Protein AF-A0A349LN01-F1 (afdb_monomer_lite)

Sequence (135 aa):
MQFASKLFSAVLMTQSALVFAKGNTDTIFYGGPVVTVNAKNEEAQALAVQNGKIVAVGTKEVVTKDWQASTAKKVVDLQGQTLMSGFVEPHVHIIITSVSEGLGLKFRNFTLPYDTKETWIQKMKAALKNIPAGG

Foldseek 3Di:
DVVVVVVVVVVVVVPPPPPVQPDAFAEKEFAAWEQDPPPVRDIFGMWTHDPNDTPDTHYPVCCCVSNVVVRHNYYDHCNHDYHYDDDDDPDDPVVVCCCCVVVNQPQDDPDPPHDDPVNVVVSVVVCVVVDDPPD

Radius of gyration: 30.22 Å; chains: 1; bounding box: 64×42×92 Å

pLDDT: mean 82.2, std 15.41, range [48.72, 98.0]

Structure (mmCIF, N/CA/C/O backbone):
data_AF-A0A349LN01-F1
#
_entry.id   AF-A0A349LN01-F1
#
loop_
_atom_site.group_PDB
_atom_site.id
_atom_site.type_symbol
_atom_site.label_atom_id
_atom_site.label_alt_id
_atom_site.label_comp_id
_atom_site.label_asym_id
_atom_site.label_entity_id
_atom_site.label_seq_id
_atom_site.pdbx_PDB_ins_code
_atom_site.Cartn_x
_atom_site.Cartn_y
_atom_site.Cartn_z
_atom_site.occupancy
_atom_site.B_iso_or_equiv
_atom_site.auth_seq_id
_atom_site.auth_comp_id
_atom_site.auth_asym_id
_atom_site.auth_atom_id
_atom_site.pdbx_PDB_model_num
ATOM 1 N N . MET A 1 1 ? -27.510 -24.545 55.988 1.00 53.22 1 MET A N 1
ATOM 2 C CA . MET A 1 1 ? -26.833 -24.793 54.688 1.00 53.22 1 MET A CA 1
ATOM 3 C C . MET A 1 1 ? -27.351 -23.955 53.506 1.00 53.22 1 MET A C 1
ATOM 5 O O . MET A 1 1 ? -26.697 -23.953 52.476 1.00 53.22 1 MET A O 1
ATOM 9 N N . GLN A 1 2 ? -28.44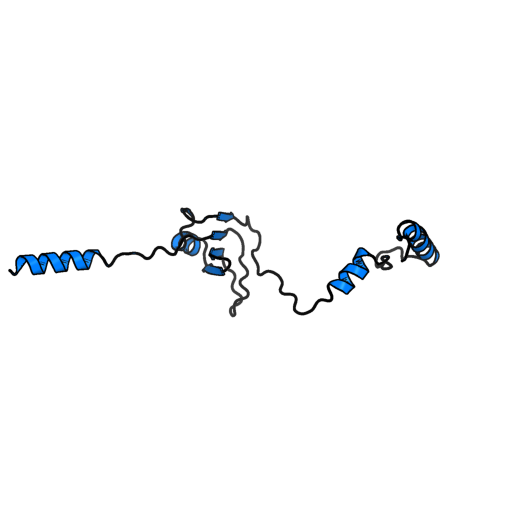9 -23.188 53.616 1.00 52.91 2 GLN A N 1
ATOM 10 C CA . GLN A 1 2 ? -28.976 -22.395 52.483 1.00 52.91 2 GLN A CA 1
ATOM 11 C C . GLN A 1 2 ? -28.274 -21.040 52.243 1.00 52.91 2 GLN A C 1
ATOM 13 O O . GLN A 1 2 ? -28.400 -20.472 51.164 1.00 52.91 2 GLN A O 1
ATOM 18 N N . PHE A 1 3 ? -27.508 -20.530 53.216 1.00 52.81 3 PHE A N 1
ATOM 19 C CA . PHE A 1 3 ? -26.764 -19.268 53.077 1.00 52.81 3 PHE A CA 1
ATOM 20 C C . PHE A 1 3 ? -25.511 -19.401 52.199 1.00 52.81 3 PHE A C 1
ATOM 22 O O . PHE A 1 3 ? -25.237 -18.519 51.391 1.00 52.81 3 PHE A O 1
ATOM 29 N N . ALA A 1 4 ? -24.806 -20.534 52.279 1.00 55.31 4 ALA A N 1
ATOM 30 C CA . ALA A 1 4 ? -23.624 -20.797 51.455 1.00 55.31 4 ALA A CA 1
ATOM 31 C C . ALA A 1 4 ? -23.975 -20.929 49.960 1.00 55.31 4 ALA A C 1
ATOM 33 O O . ALA A 1 4 ? -23.238 -20.449 49.106 1.00 55.31 4 ALA A O 1
ATOM 34 N N . SER A 1 5 ? -25.147 -21.495 49.644 1.00 50.41 5 SER A N 1
ATOM 35 C CA . SER A 1 5 ? -25.611 -21.653 48.260 1.00 50.41 5 SER A CA 1
ATOM 36 C C . SER A 1 5 ? -26.011 -20.326 47.605 1.00 50.41 5 SER A C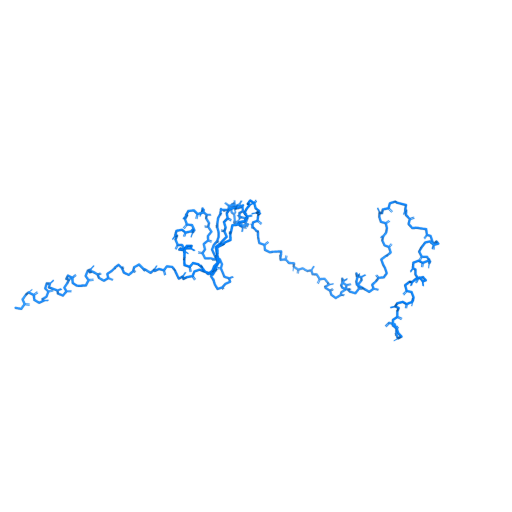 1
ATOM 38 O O . SER A 1 5 ? -25.821 -20.170 46.404 1.00 50.41 5 SER A O 1
ATOM 40 N N . LYS A 1 6 ? -26.534 -19.358 48.374 1.00 50.78 6 LYS A N 1
ATOM 41 C CA . LYS A 1 6 ? -26.912 -18.031 47.850 1.00 50.78 6 LYS A CA 1
ATOM 42 C C . LYS A 1 6 ? -25.701 -17.117 47.638 1.00 50.78 6 LYS A C 1
ATOM 44 O O . LYS A 1 6 ? -25.701 -16.323 46.703 1.00 50.78 6 LYS A O 1
ATOM 49 N N . LEU A 1 7 ? -24.654 -17.270 48.455 1.00 54.41 7 LEU A N 1
ATOM 50 C CA . LEU A 1 7 ? -23.397 -16.534 48.291 1.00 54.41 7 LEU A CA 1
ATOM 51 C C . LEU A 1 7 ? -22.608 -17.020 47.060 1.00 54.41 7 LEU A C 1
ATOM 53 O O . LEU A 1 7 ? -22.006 -16.216 46.356 1.00 54.41 7 LEU A O 1
ATOM 57 N N . PHE A 1 8 ? -22.683 -18.318 46.749 1.00 54.03 8 PHE A N 1
ATOM 58 C CA . PHE A 1 8 ? -22.027 -18.903 45.575 1.00 54.03 8 PHE A CA 1
ATOM 59 C C . PHE A 1 8 ? -22.667 -18.450 44.249 1.00 54.03 8 PHE A C 1
ATOM 61 O O . PHE A 1 8 ? -21.961 -18.167 43.284 1.00 54.03 8 PHE A O 1
ATOM 68 N N . SER A 1 9 ? -23.996 -18.294 44.205 1.00 55.22 9 SER A N 1
ATOM 69 C CA . SER A 1 9 ? -24.699 -17.781 43.018 1.00 55.22 9 SER A CA 1
ATOM 70 C C . SER A 1 9 ? -24.445 -16.290 42.756 1.00 55.22 9 SER A C 1
ATOM 72 O O . SER A 1 9 ? -24.399 -15.882 41.599 1.00 55.22 9 SER A O 1
ATOM 74 N N . ALA A 1 10 ? -24.228 -15.480 43.800 1.00 54.25 10 ALA A N 1
ATOM 75 C CA . ALA A 1 10 ? -23.918 -14.055 43.650 1.00 54.25 10 ALA A CA 1
ATOM 76 C C . ALA A 1 10 ? -22.492 -13.800 43.120 1.00 54.25 10 ALA A C 1
ATOM 78 O O . ALA A 1 10 ? -22.275 -12.841 42.385 1.00 54.25 10 ALA A O 1
ATOM 79 N N . VAL A 1 11 ? -21.533 -14.680 43.438 1.00 56.06 11 VAL A N 1
ATOM 80 C CA . VAL A 1 11 ? -20.150 -14.609 42.922 1.00 56.06 11 VAL A CA 1
ATOM 81 C C . VAL A 1 11 ? -20.050 -15.101 41.470 1.00 56.06 11 VAL A C 1
ATOM 83 O O . VAL A 1 11 ? -19.192 -14.642 40.721 1.00 56.06 11 VAL A O 1
ATOM 86 N N . LEU A 1 12 ? -20.952 -15.987 41.031 1.00 53.22 12 LEU A N 1
ATOM 87 C CA . LEU A 1 12 ? -20.986 -16.450 39.638 1.00 53.22 12 LEU A CA 1
ATOM 88 C C . LEU A 1 12 ? -21.566 -15.398 38.673 1.00 53.22 12 LEU A C 1
ATOM 90 O O . LEU A 1 12 ? -21.143 -15.331 37.523 1.00 53.22 12 LEU A O 1
ATOM 94 N N . MET A 1 13 ? -22.492 -14.548 39.137 1.00 55.41 13 MET A N 1
ATOM 95 C CA . MET A 1 13 ? -23.090 -13.479 38.318 1.00 55.41 13 MET A CA 1
ATOM 96 C C . MET A 1 13 ? -22.172 -12.261 38.121 1.00 55.41 13 MET A C 1
ATOM 98 O O . MET A 1 13 ? -22.374 -11.496 37.182 1.00 55.41 13 MET A O 1
ATOM 102 N N . THR A 1 14 ? -21.140 -12.082 38.950 1.00 51.19 14 THR A N 1
ATOM 103 C CA . THR A 1 14 ? -20.156 -10.993 38.798 1.00 51.19 14 THR A CA 1
ATOM 104 C C . THR A 1 14 ? -18.981 -11.337 37.878 1.00 51.19 14 THR A C 1
ATOM 106 O O . THR A 1 14 ? -18.226 -10.437 37.518 1.00 51.19 14 THR A O 1
ATOM 109 N N . GLN A 1 15 ? -18.834 -12.590 37.427 1.00 48.72 15 GLN A N 1
ATOM 110 C CA . GLN A 1 15 ? -17.754 -12.984 36.504 1.00 48.72 15 GLN A CA 1
ATOM 111 C C . GLN A 1 15 ? -18.114 -12.898 35.011 1.00 48.72 15 GLN A C 1
ATOM 113 O O . GLN A 1 15 ? -17.244 -13.060 34.159 1.00 48.72 15 GLN A O 1
ATOM 118 N N . SER A 1 16 ? -19.365 -12.601 34.654 1.00 48.97 16 SER A N 1
ATOM 119 C CA . SER A 1 16 ? -19.804 -12.597 33.247 1.00 48.97 16 SER A CA 1
ATOM 120 C C . SER A 1 16 ? -19.456 -11.324 32.463 1.00 48.97 16 SER A C 1
ATOM 122 O O . SER A 1 16 ? -19.828 -11.211 31.300 1.00 48.97 16 SER A O 1
ATOM 124 N N . ALA A 1 17 ? -18.724 -10.378 33.057 1.00 53.69 17 ALA A N 1
ATOM 125 C CA . ALA A 1 17 ? -18.251 -9.168 32.383 1.00 53.69 17 ALA A CA 1
ATOM 126 C C . ALA A 1 17 ? -16.727 -9.172 32.185 1.00 53.69 17 ALA A C 1
ATOM 128 O O . ALA A 1 17 ? -16.069 -8.143 32.322 1.00 53.69 17 ALA A O 1
ATOM 129 N N . LEU A 1 18 ? -16.144 -10.317 31.821 1.00 52.84 18 LEU A N 1
ATOM 130 C CA . LEU A 1 18 ? -14.893 -10.286 31.067 1.00 52.84 18 LEU A CA 1
ATOM 131 C C . LEU A 1 18 ? -15.236 -9.775 29.667 1.00 52.84 18 LEU A C 1
ATOM 133 O O . LEU A 1 18 ? -15.514 -10.543 28.748 1.00 52.84 18 LEU A O 1
ATOM 137 N N . VAL A 1 19 ? -15.265 -8.448 29.522 1.00 55.28 19 VAL A N 1
ATOM 138 C CA . VAL A 1 19 ? -15.147 -7.807 28.215 1.00 55.28 19 VAL A CA 1
ATOM 139 C C . VAL A 1 19 ? -13.854 -8.354 27.627 1.00 55.28 19 VAL A C 1
ATOM 141 O O . VAL A 1 19 ? -12.768 -8.011 28.092 1.00 55.28 19 VAL A O 1
ATOM 144 N N . PHE A 1 20 ? -13.961 -9.252 26.647 1.00 51.19 20 PHE A N 1
ATOM 145 C CA . PHE A 1 20 ? -12.823 -9.601 25.815 1.00 51.19 20 PHE A CA 1
ATOM 146 C C . PHE A 1 20 ? -12.393 -8.307 25.136 1.00 51.19 20 PHE A C 1
ATOM 148 O O . PHE A 1 20 ? -13.006 -7.864 24.164 1.00 51.19 20 PHE A O 1
ATOM 155 N N . ALA A 1 21 ? -11.372 -7.661 25.696 1.00 55.75 21 ALA A N 1
ATOM 156 C CA . ALA A 1 21 ? -10.684 -6.592 25.015 1.00 55.75 21 ALA A CA 1
ATOM 157 C C . ALA A 1 21 ? -10.255 -7.163 23.660 1.00 55.75 21 ALA A C 1
ATOM 159 O O . ALA A 1 21 ? -9.513 -8.146 23.604 1.00 55.75 21 ALA A O 1
ATOM 160 N N . LYS A 1 22 ? -10.772 -6.585 22.569 1.00 63.09 22 LYS A N 1
ATOM 161 C CA . LYS A 1 22 ? -10.192 -6.783 21.239 1.00 63.09 22 LYS A CA 1
ATOM 162 C C . LYS A 1 22 ? -8.687 -6.577 21.395 1.00 63.09 22 LYS A C 1
ATOM 164 O O . LYS A 1 22 ? -8.279 -5.550 21.932 1.00 63.09 22 LYS A O 1
ATOM 169 N N . GLY A 1 23 ? -7.899 -7.598 21.054 1.00 64.38 23 GLY A N 1
ATOM 170 C CA . GLY A 1 23 ? -6.464 -7.609 21.342 1.00 64.38 23 GLY A CA 1
ATOM 171 C C . GLY A 1 23 ? -5.752 -6.381 20.769 1.00 64.38 23 GLY A C 1
ATOM 172 O O . GLY A 1 23 ? -6.235 -5.792 19.803 1.00 64.38 23 GLY A O 1
ATOM 173 N N . ASN A 1 24 ? -4.598 -6.026 21.343 1.00 73.56 24 ASN A N 1
ATOM 174 C CA . ASN A 1 24 ? -3.828 -4.846 20.940 1.00 73.56 24 ASN A CA 1
ATOM 175 C C . ASN A 1 24 ? -3.591 -4.815 19.423 1.00 73.56 24 ASN A C 1
ATOM 177 O O . ASN A 1 24 ? -3.081 -5.771 18.833 1.00 73.56 24 ASN A O 1
ATOM 181 N N . THR A 1 25 ? -3.968 -3.710 18.798 1.00 82.19 25 THR A N 1
ATOM 182 C CA . THR A 1 25 ? -3.815 -3.446 17.365 1.00 82.19 25 THR A CA 1
ATOM 183 C C . THR A 1 25 ? -2.407 -2.966 17.043 1.00 82.19 25 THR A C 1
ATOM 185 O O . THR A 1 25 ? -1.808 -2.184 17.783 1.00 82.19 25 THR A O 1
ATOM 188 N N . ASP A 1 26 ? -1.875 -3.392 15.899 1.00 89.69 26 ASP A N 1
ATOM 189 C CA . ASP A 1 26 ? -0.539 -2.978 15.470 1.00 89.69 26 ASP A CA 1
ATOM 190 C C . ASP A 1 26 ? -0.558 -1.569 14.896 1.00 89.69 26 ASP A C 1
ATOM 192 O O . ASP A 1 26 ? 0.319 -0.751 15.174 1.00 89.69 26 ASP A O 1
ATOM 196 N N . THR A 1 27 ? -1.527 -1.278 14.030 1.00 95.38 27 THR A N 1
ATOM 197 C CA . THR A 1 27 ? -1.615 0.027 13.378 1.00 95.38 27 THR A CA 1
ATOM 198 C C . THR A 1 27 ? -3.057 0.410 13.109 1.00 95.38 27 THR A C 1
ATOM 200 O O . THR A 1 27 ? -3.827 -0.392 12.588 1.00 95.38 27 THR A O 1
ATOM 203 N N . ILE A 1 28 ? -3.411 1.650 13.435 1.00 96.00 28 ILE A N 1
ATOM 204 C CA . ILE A 1 28 ? -4.672 2.272 13.027 1.00 96.00 28 ILE A CA 1
ATOM 205 C C . ILE A 1 28 ? -4.354 3.422 12.075 1.00 96.00 28 ILE A C 1
ATOM 207 O O . ILE A 1 28 ? -3.544 4.285 12.408 1.00 96.00 28 ILE A O 1
ATOM 211 N N . PHE A 1 29 ? -5.003 3.438 10.916 1.00 97.44 29 PHE A N 1
ATOM 212 C CA . PHE A 1 29 ? -4.959 4.530 9.944 1.00 97.44 29 PHE A CA 1
ATOM 213 C C . PHE A 1 29 ? -6.278 5.302 9.985 1.00 97.44 29 PHE A C 1
ATOM 215 O O . PHE A 1 29 ? -7.339 4.683 10.080 1.00 97.44 29 PHE A O 1
ATOM 222 N N . TYR A 1 30 ? -6.225 6.631 9.912 1.00 96.88 30 TYR A N 1
ATOM 223 C CA . TYR A 1 30 ? -7.404 7.503 9.853 1.00 96.88 30 TYR A CA 1
ATOM 224 C C . TYR A 1 30 ? -7.052 8.860 9.234 1.00 96.88 30 TYR A C 1
ATOM 226 O O . TYR A 1 30 ? -5.889 9.129 8.974 1.00 96.88 30 TYR A O 1
ATOM 234 N N . GLY A 1 31 ? -8.036 9.743 9.053 1.00 96.25 31 GLY A N 1
ATOM 235 C CA . GLY A 1 31 ? -7.771 11.143 8.684 1.00 96.25 31 GLY A CA 1
ATOM 236 C C . GLY A 1 31 ? -7.652 11.385 7.180 1.00 96.25 31 GLY A C 1
ATOM 237 O O . GLY A 1 31 ? -7.197 12.442 6.767 1.00 96.25 31 GLY A O 1
ATOM 238 N N . GLY A 1 32 ? -8.091 10.431 6.362 1.00 96.44 32 GLY A N 1
ATOM 239 C CA . GLY A 1 32 ? -8.192 10.521 4.907 1.00 96.44 32 GLY A CA 1
ATOM 240 C C . GLY A 1 32 ? -9.108 9.413 4.371 1.00 96.44 32 GLY A C 1
ATOM 241 O O . GLY A 1 32 ? -9.546 8.566 5.159 1.00 96.44 32 GLY A O 1
ATOM 242 N N . PRO A 1 33 ? -9.441 9.414 3.071 1.00 96.69 33 PRO A N 1
ATOM 243 C CA . PRO A 1 33 ? -10.299 8.389 2.486 1.00 96.69 33 PRO A CA 1
ATOM 244 C C . PRO A 1 33 ? -9.596 7.026 2.470 1.00 96.69 33 PRO A C 1
ATOM 246 O O . PRO A 1 33 ? -8.432 6.913 2.080 1.00 96.69 33 PRO A O 1
ATOM 249 N N . VAL A 1 34 ? -10.310 5.979 2.883 1.00 97.75 34 VAL A N 1
ATOM 250 C CA . VAL A 1 34 ? -9.856 4.585 2.816 1.00 97.75 34 VAL A CA 1
ATOM 251 C C . VAL A 1 34 ? -10.650 3.864 1.733 1.00 97.75 34 VAL A C 1
ATOM 253 O O . VAL A 1 34 ? -11.811 3.509 1.936 1.00 97.75 34 VAL A O 1
ATOM 256 N N . VAL A 1 35 ? -10.017 3.622 0.589 1.00 96.75 35 VAL A N 1
ATOM 257 C CA . VAL A 1 35 ? -10.617 2.913 -0.545 1.00 96.75 35 VAL A CA 1
ATOM 258 C C . VAL A 1 35 ? -10.569 1.412 -0.272 1.00 96.75 35 VAL A C 1
ATOM 260 O O . VAL A 1 35 ? -9.496 0.809 -0.235 1.00 96.75 35 VAL A O 1
ATOM 263 N N . THR A 1 36 ? -11.739 0.806 -0.063 1.00 94.69 36 THR A N 1
ATOM 264 C CA . THR A 1 36 ? -11.838 -0.606 0.348 1.00 94.69 36 THR A CA 1
ATOM 265 C C . THR A 1 36 ? -11.898 -1.582 -0.820 1.00 94.69 36 THR A C 1
ATOM 267 O O . THR A 1 36 ? -11.543 -2.746 -0.652 1.00 94.69 36 THR A O 1
ATOM 270 N N . VAL A 1 37 ? -12.379 -1.121 -1.982 1.00 93.19 37 VAL A N 1
ATOM 271 C CA . VAL A 1 37 ? -12.686 -1.966 -3.152 1.00 93.19 37 VAL A CA 1
ATOM 272 C C . VAL A 1 37 ? -13.594 -3.152 -2.769 1.00 93.19 37 VAL A C 1
ATOM 274 O O . VAL A 1 37 ? -13.505 -4.248 -3.322 1.00 93.19 37 VAL A O 1
ATOM 277 N N . ASN A 1 38 ? -14.463 -2.961 -1.768 1.00 92.25 38 ASN A N 1
ATOM 278 C CA . ASN A 1 38 ? -15.443 -3.967 -1.375 1.00 92.25 38 ASN A CA 1
ATOM 279 C C . ASN A 1 38 ? -16.551 -4.087 -2.444 1.00 92.25 38 ASN A C 1
ATOM 281 O O . ASN A 1 38 ? -16.654 -3.271 -3.357 1.00 92.25 38 ASN A O 1
ATOM 285 N N . ALA A 1 39 ? -17.434 -5.081 -2.318 1.00 94.50 39 ALA A N 1
ATOM 286 C CA . ALA A 1 39 ? -18.515 -5.304 -3.288 1.00 94.50 39 ALA A CA 1
ATOM 287 C C . ALA A 1 39 ? -19.486 -4.115 -3.446 1.00 94.50 39 ALA A C 1
ATOM 289 O O . ALA A 1 39 ? -20.211 -4.038 -4.434 1.00 94.50 39 ALA A O 1
ATOM 290 N N . LYS A 1 40 ? -19.518 -3.203 -2.470 1.00 93.19 40 LYS A N 1
ATOM 291 C CA . LYS A 1 40 ? -20.350 -1.997 -2.479 1.00 93.19 40 LYS A CA 1
ATOM 292 C C . LYS A 1 40 ? -19.593 -0.755 -2.962 1.00 93.19 40 LYS A C 1
ATOM 294 O O . LYS A 1 40 ? -20.199 0.303 -3.086 1.00 93.19 40 LYS A O 1
ATOM 299 N N . ASN A 1 41 ? -18.295 -0.891 -3.236 1.00 87.56 41 ASN A N 1
ATOM 300 C CA . ASN A 1 41 ? -17.371 0.176 -3.598 1.00 87.56 41 ASN A CA 1
ATOM 301 C C . ASN A 1 41 ? -17.399 1.368 -2.621 1.00 87.56 41 ASN A C 1
ATOM 303 O O . ASN A 1 41 ? -17.369 2.527 -3.028 1.00 87.56 41 ASN A O 1
ATOM 307 N N . GLU A 1 42 ? -17.506 1.074 -1.324 1.00 92.38 42 GLU A N 1
ATOM 308 C CA . GLU A 1 42 ? -17.586 2.089 -0.271 1.00 92.38 42 GLU A CA 1
ATOM 309 C C . GLU A 1 42 ? -16.190 2.563 0.161 1.00 92.38 42 GLU A C 1
ATOM 311 O O . GLU A 1 42 ? -15.235 1.778 0.250 1.00 92.38 42 GLU A O 1
ATOM 316 N N . GLU A 1 43 ? -16.096 3.844 0.512 1.00 95.25 43 GLU A N 1
ATOM 317 C CA . GLU A 1 43 ? -14.952 4.407 1.227 1.00 95.25 43 GLU A CA 1
ATOM 318 C C . GLU A 1 43 ? -15.200 4.400 2.738 1.00 95.25 43 GLU A C 1
ATOM 320 O O . GLU A 1 43 ? -16.324 4.578 3.213 1.00 95.25 43 GLU A O 1
ATOM 325 N N . ALA A 1 44 ? -14.132 4.216 3.507 1.00 96.94 44 ALA A N 1
ATOM 326 C CA . ALA A 1 44 ? -14.145 4.301 4.961 1.00 96.94 44 ALA A CA 1
ATOM 327 C C . ALA A 1 44 ? -13.264 5.456 5.455 1.00 96.94 44 ALA A C 1
ATOM 329 O O . ALA A 1 44 ? -12.497 6.048 4.700 1.00 96.94 44 ALA A O 1
ATOM 330 N N . GLN A 1 45 ? -13.369 5.780 6.743 1.00 97.31 45 GLN A N 1
ATOM 331 C CA . GLN A 1 45 ? -12.607 6.872 7.362 1.00 97.31 45 GLN A CA 1
ATOM 332 C C . GLN A 1 45 ? -11.436 6.372 8.212 1.00 97.31 45 GLN A C 1
ATOM 334 O O . GLN A 1 45 ? -10.542 7.148 8.555 1.00 97.31 45 GLN A O 1
ATOM 339 N N . ALA A 1 46 ? -11.466 5.097 8.606 1.00 97.12 46 ALA A N 1
ATOM 340 C CA . ALA A 1 46 ? -10.411 4.468 9.377 1.00 97.12 46 ALA A CA 1
ATOM 341 C C . ALA A 1 46 ? -10.342 2.956 9.146 1.00 97.12 46 ALA A C 1
ATOM 343 O O . ALA A 1 46 ? -11.331 2.303 8.796 1.00 97.12 46 ALA A O 1
ATOM 344 N N . LEU A 1 47 ? -9.154 2.408 9.391 1.00 96.25 47 LEU A N 1
ATOM 345 C CA . LEU A 1 47 ? -8.842 0.990 9.259 1.00 96.25 47 LEU A CA 1
ATOM 346 C C . LEU A 1 47 ? -7.839 0.564 10.335 1.00 96.25 47 LEU A C 1
ATOM 348 O O . LEU A 1 47 ? -6.878 1.278 10.616 1.00 96.25 47 LEU A O 1
ATOM 352 N N . ALA A 1 48 ? -8.054 -0.615 10.914 1.00 95.81 48 ALA A N 1
ATOM 353 C CA . ALA A 1 48 ? -7.189 -1.215 11.922 1.00 95.81 48 ALA A CA 1
ATOM 354 C C . ALA A 1 48 ? -6.528 -2.498 11.401 1.00 95.81 48 ALA A C 1
ATOM 356 O O . ALA A 1 48 ? -7.197 -3.357 10.818 1.00 95.81 48 ALA A O 1
ATOM 357 N N . VAL A 1 49 ? -5.227 -2.639 11.658 1.00 94.75 49 VAL A N 1
ATOM 358 C CA . VAL A 1 49 ? -4.402 -3.796 11.294 1.00 94.75 49 VAL A CA 1
ATOM 359 C C . VAL A 1 49 ? -3.863 -4.474 12.550 1.00 94.75 49 VAL A C 1
ATOM 361 O O . VAL A 1 49 ? -3.348 -3.810 13.451 1.00 94.75 49 VAL A O 1
ATOM 364 N N . GLN A 1 50 ? -3.942 -5.801 12.582 1.00 92.25 50 GLN A N 1
ATOM 365 C CA . GLN A 1 50 ? -3.320 -6.652 13.593 1.00 92.25 50 GLN A CA 1
ATOM 366 C C . GLN A 1 50 ? -2.737 -7.895 12.914 1.00 92.25 50 GLN A C 1
ATOM 368 O O . GLN A 1 50 ? -3.413 -8.550 12.118 1.00 92.25 50 GLN A O 1
ATOM 373 N N . ASN A 1 51 ? -1.481 -8.221 13.212 1.00 91.25 51 ASN A N 1
ATOM 374 C CA . ASN A 1 51 ? -0.728 -9.339 12.644 1.00 91.25 51 ASN A CA 1
ATOM 375 C C . ASN A 1 51 ? -0.773 -9.368 11.106 1.00 91.25 51 ASN A C 1
ATOM 377 O O . ASN A 1 51 ? -0.993 -10.412 10.490 1.00 91.25 51 ASN A O 1
ATOM 381 N N . GLY A 1 52 ? -0.630 -8.194 10.483 1.00 91.50 52 GLY A N 1
ATOM 382 C CA . GLY A 1 52 ? -0.679 -8.035 9.025 1.00 91.50 52 GLY A CA 1
ATOM 383 C C . GLY A 1 52 ? -2.064 -8.232 8.395 1.00 91.50 52 GLY A C 1
ATOM 384 O O . GLY A 1 52 ? -2.167 -8.261 7.171 1.00 91.50 52 GLY A O 1
ATOM 385 N N . LYS A 1 53 ? -3.132 -8.359 9.193 1.00 94.00 53 LYS A N 1
ATOM 386 C CA . LYS A 1 53 ? -4.513 -8.509 8.714 1.00 94.00 53 LYS A CA 1
ATOM 387 C C . LYS A 1 53 ? -5.364 -7.308 9.091 1.00 94.00 53 LYS A C 1
ATOM 389 O O . LYS A 1 53 ? -5.211 -6.743 10.170 1.00 94.00 53 LYS A O 1
ATOM 394 N N . ILE A 1 54 ? -6.299 -6.956 8.216 1.00 94.50 54 ILE A N 1
ATOM 395 C CA . ILE A 1 54 ? -7.315 -5.942 8.498 1.00 94.50 54 ILE A CA 1
ATOM 396 C C . ILE A 1 54 ? -8.333 -6.548 9.465 1.00 94.50 54 ILE A C 1
ATOM 398 O O . ILE A 1 54 ? -8.939 -7.574 9.161 1.00 94.50 54 ILE A O 1
ATOM 402 N N . VAL A 1 55 ? -8.515 -5.918 10.624 1.00 93.25 55 VAL A N 1
ATOM 403 C CA . VAL A 1 55 ? -9.421 -6.401 11.678 1.00 93.25 55 VAL A CA 1
ATOM 404 C C . VAL A 1 55 ? -10.635 -5.498 11.895 1.00 93.25 55 VAL A C 1
ATOM 406 O O . VAL A 1 55 ? -11.640 -5.933 12.457 1.00 93.25 55 VAL A O 1
ATOM 409 N N . ALA A 1 56 ? -10.587 -4.260 11.401 1.00 94.31 56 ALA A N 1
ATOM 410 C CA . ALA A 1 56 ? -11.768 -3.422 11.231 1.00 94.31 56 ALA A CA 1
ATOM 411 C C . ALA A 1 56 ? -11.574 -2.340 10.180 1.00 94.31 56 ALA A C 1
ATOM 413 O O . ALA A 1 56 ? -10.460 -1.879 9.933 1.00 94.31 56 ALA A O 1
ATOM 414 N N . VAL A 1 57 ? -12.705 -1.922 9.621 1.00 95.38 57 VAL A N 1
ATOM 415 C CA . VAL A 1 57 ? -12.854 -0.841 8.652 1.00 95.38 57 VAL A CA 1
ATOM 416 C C . VAL A 1 57 ? -14.161 -0.126 8.981 1.00 95.38 57 VAL A C 1
ATOM 418 O O . VAL A 1 57 ? -15.156 -0.793 9.269 1.00 95.38 57 VAL A O 1
ATOM 421 N N . GLY A 1 58 ? -14.176 1.205 8.979 1.00 95.12 58 GLY A N 1
ATOM 422 C CA . GLY A 1 58 ? -15.398 1.953 9.277 1.00 95.12 58 GLY A CA 1
ATOM 423 C C . GLY A 1 58 ? -15.167 3.438 9.519 1.00 95.12 58 GLY A C 1
ATOM 424 O O . GLY A 1 58 ? -14.231 4.031 8.975 1.00 95.12 58 GLY A O 1
ATOM 425 N N . THR A 1 59 ? -16.035 4.046 10.333 1.00 96.25 59 THR A N 1
ATOM 426 C CA . THR A 1 59 ? -15.854 5.442 10.752 1.00 96.25 59 THR A CA 1
ATOM 427 C C . THR A 1 59 ? -14.659 5.566 11.692 1.00 96.25 59 THR A C 1
ATOM 429 O O . THR A 1 59 ? -14.270 4.601 12.365 1.00 96.25 59 THR A O 1
ATOM 432 N N . LYS A 1 60 ? -14.081 6.767 11.769 1.00 94.62 60 LYS A N 1
ATOM 433 C CA . LYS A 1 60 ? -12.948 7.041 12.661 1.00 94.62 60 LYS A CA 1
ATOM 434 C C . LYS A 1 60 ? -13.294 6.708 14.109 1.00 94.62 60 LYS A C 1
ATOM 436 O O . LYS A 1 60 ? -12.506 6.066 14.803 1.00 94.62 60 LYS A O 1
ATOM 441 N N . GLU A 1 61 ? -14.471 7.120 14.556 1.00 93.25 61 GLU A N 1
ATOM 442 C CA . GLU A 1 61 ? -14.920 6.994 15.942 1.00 93.25 61 GLU A CA 1
ATOM 443 C C . GLU A 1 61 ? -15.080 5.525 16.332 1.00 93.25 61 GLU A C 1
ATOM 445 O O . GLU A 1 61 ? -14.598 5.116 17.386 1.00 93.25 61 GLU A O 1
ATOM 450 N N . VAL A 1 62 ? -15.701 4.718 15.464 1.00 92.31 62 VAL A N 1
ATOM 451 C CA . VAL A 1 62 ? -15.921 3.288 15.722 1.00 92.31 62 VAL A CA 1
ATOM 452 C C . VAL A 1 62 ? -14.590 2.549 15.783 1.00 92.31 62 VAL A C 1
ATOM 454 O O . VAL A 1 62 ? -14.325 1.834 16.747 1.00 92.31 62 VAL A O 1
ATOM 457 N N . VAL A 1 63 ? -13.716 2.749 14.794 1.00 93.31 63 VAL A N 1
ATOM 458 C CA . VAL A 1 63 ? -12.445 2.016 14.725 1.00 93.31 63 VAL A CA 1
ATOM 459 C C . VAL A 1 63 ? -11.518 2.402 15.878 1.00 93.31 63 VAL A C 1
ATOM 461 O O . VAL A 1 63 ? -10.959 1.519 16.525 1.00 93.31 63 VAL A O 1
ATOM 464 N N . THR A 1 64 ? -11.371 3.696 16.174 1.00 88.50 64 THR A N 1
ATOM 465 C CA . THR A 1 64 ? -10.469 4.156 17.246 1.00 88.50 64 THR A CA 1
ATOM 466 C C . THR A 1 64 ? -10.947 3.763 18.643 1.00 88.50 64 THR A C 1
ATOM 468 O O . THR A 1 64 ? -10.110 3.478 19.504 1.00 88.50 64 THR A O 1
ATOM 471 N N . LYS A 1 65 ? -12.267 3.698 18.864 1.00 87.19 65 LYS A N 1
ATOM 472 C CA . LYS A 1 65 ? -12.864 3.247 20.125 1.00 87.19 65 LYS A CA 1
ATOM 473 C C . LYS A 1 65 ? -12.765 1.730 20.295 1.00 87.19 65 LYS A C 1
ATOM 475 O O . LYS A 1 65 ? -12.217 1.268 21.293 1.00 87.19 65 LYS A O 1
ATOM 480 N N . ASP A 1 66 ? -13.263 0.962 19.327 1.00 85.94 66 ASP A N 1
ATOM 481 C CA . ASP A 1 66 ? -13.392 -0.498 19.446 1.00 85.94 66 ASP A CA 1
ATOM 482 C C . ASP A 1 66 ? -12.041 -1.219 19.429 1.00 85.94 66 ASP A C 1
ATOM 484 O O . ASP A 1 66 ? -11.926 -2.331 19.946 1.00 85.94 66 ASP A O 1
ATOM 488 N N . TRP A 1 67 ? -11.026 -0.591 18.833 1.00 84.06 67 TRP A N 1
ATOM 489 C CA . TRP A 1 67 ? -9.659 -1.106 18.761 1.00 84.06 67 TRP A CA 1
ATOM 490 C C . TRP A 1 67 ? -8.668 -0.281 19.568 1.00 84.06 67 TRP A C 1
ATOM 492 O O . TRP A 1 67 ? -7.476 -0.318 19.284 1.00 84.06 67 TRP A O 1
ATOM 502 N N . GLN A 1 68 ? -9.167 0.454 20.566 1.00 78.56 68 GLN A N 1
ATOM 503 C CA . GLN A 1 68 ? -8.367 1.081 21.615 1.00 78.56 68 GLN A CA 1
ATOM 504 C C . GLN A 1 68 ? -7.121 1.786 21.067 1.00 78.56 68 GLN A C 1
ATOM 506 O O . GLN A 1 68 ? -5.994 1.383 21.360 1.00 78.56 68 GLN A O 1
ATOM 511 N N . ALA A 1 69 ? -7.309 2.850 20.280 1.00 70.00 69 ALA A N 1
ATOM 512 C CA . ALA A 1 69 ? -6.200 3.591 19.669 1.00 70.00 69 ALA A CA 1
ATOM 513 C C . ALA A 1 69 ? -5.109 4.025 20.672 1.00 70.00 69 ALA A C 1
ATOM 515 O O . ALA A 1 69 ? -3.950 4.147 20.295 1.00 70.00 69 ALA A O 1
ATOM 516 N N . SER A 1 70 ? -5.457 4.195 21.951 1.00 72.31 70 SER A N 1
ATOM 517 C CA . SER A 1 70 ? -4.523 4.475 23.052 1.00 72.31 70 SER A CA 1
ATOM 518 C C . SER A 1 70 ? -3.528 3.348 23.356 1.00 72.31 70 SER A C 1
ATOM 520 O O . SER A 1 70 ? -2.472 3.608 23.923 1.00 72.31 70 SER A O 1
ATOM 522 N N . THR A 1 71 ? -3.862 2.107 23.006 1.00 80.62 71 THR A N 1
ATOM 523 C CA . THR A 1 71 ? -3.033 0.906 23.214 1.00 80.62 71 THR A CA 1
ATOM 524 C C . THR A 1 71 ? -2.458 0.353 21.913 1.00 80.62 71 THR A C 1
ATOM 526 O O . THR A 1 71 ? -1.676 -0.600 21.935 1.00 80.62 71 THR A O 1
ATOM 529 N N . ALA A 1 72 ? -2.831 0.944 20.775 1.00 83.81 72 ALA A N 1
ATOM 530 C CA . ALA 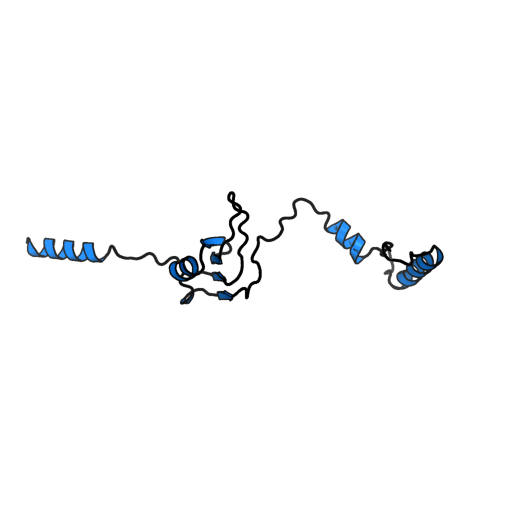A 1 72 ? -2.297 0.548 19.488 1.00 83.81 72 ALA A CA 1
ATOM 531 C C . ALA A 1 72 ? -0.797 0.854 19.431 1.00 83.81 72 ALA A C 1
ATOM 533 O O . ALA A 1 72 ? -0.344 1.920 19.851 1.00 83.81 72 ALA A O 1
ATOM 534 N N . LYS A 1 73 ? -0.015 -0.060 18.852 1.00 88.56 73 LYS A N 1
ATOM 535 C CA . LYS A 1 73 ? 1.435 0.137 18.688 1.00 88.56 73 LYS A CA 1
ATOM 536 C C . LYS A 1 73 ? 1.749 1.366 17.829 1.00 88.56 73 LYS A C 1
ATOM 538 O O . LYS A 1 73 ? 2.780 2.011 18.022 1.00 88.56 73 LYS A O 1
ATOM 543 N N . LYS A 1 74 ? 0.874 1.683 16.872 1.00 92.88 74 LYS A N 1
ATOM 544 C CA . LYS A 1 74 ? 0.992 2.853 16.007 1.00 92.88 74 LYS A CA 1
ATOM 545 C C . LYS A 1 74 ? -0.379 3.400 15.626 1.00 92.88 74 LYS A C 1
ATOM 547 O O . LYS A 1 74 ? -1.296 2.656 15.287 1.00 92.88 74 LYS A O 1
ATOM 552 N N . VAL A 1 75 ? -0.485 4.719 15.600 1.00 94.00 75 VAL A N 1
ATOM 553 C CA . VAL A 1 75 ? -1.655 5.442 15.103 1.00 94.00 75 VAL A CA 1
ATOM 554 C C . VAL A 1 75 ? -1.163 6.432 14.050 1.00 94.00 75 VAL A C 1
ATOM 556 O O . VAL A 1 75 ? -0.242 7.203 14.312 1.00 94.00 75 VAL A O 1
ATOM 559 N N . VAL A 1 76 ? -1.717 6.358 12.842 1.00 96.25 76 VAL A N 1
ATOM 560 C CA . VAL A 1 76 ? -1.278 7.119 11.667 1.00 96.25 76 VAL A CA 1
ATOM 561 C C . VAL A 1 76 ? -2.419 8.008 11.195 1.00 96.25 76 VAL A C 1
ATOM 563 O O . VAL A 1 76 ? -3.446 7.510 10.738 1.00 96.25 76 VAL A O 1
ATOM 566 N N . ASP A 1 77 ? -2.215 9.319 11.303 1.00 96.69 77 ASP A N 1
ATOM 567 C CA . ASP A 1 77 ? -3.050 10.312 10.633 1.00 96.69 77 ASP A CA 1
ATOM 568 C C . ASP A 1 77 ? -2.572 10.465 9.184 1.00 96.69 77 ASP A C 1
ATOM 570 O O . ASP A 1 77 ? -1.397 10.740 8.937 1.00 96.69 77 ASP A O 1
ATOM 574 N N . LEU A 1 78 ? -3.477 10.244 8.237 1.00 97.81 78 LEU A N 1
ATOM 575 C CA . LEU A 1 78 ? -3.236 10.328 6.802 1.00 97.81 78 LEU A CA 1
ATOM 576 C C . LEU A 1 78 ? -3.234 11.775 6.296 1.00 97.81 78 LEU A C 1
ATOM 578 O O . LEU A 1 78 ? -2.848 11.999 5.153 1.00 97.81 78 LEU A O 1
ATOM 582 N N . GLN A 1 79 ? -3.659 12.757 7.099 1.00 97.62 79 GLN A N 1
ATOM 583 C CA . GLN A 1 79 ? -3.629 14.180 6.732 1.00 97.62 79 GLN A CA 1
ATOM 584 C C . GLN A 1 79 ? -4.319 14.477 5.385 1.00 97.62 79 GLN A C 1
ATOM 586 O O . GLN A 1 79 ? -3.831 15.251 4.563 1.00 97.62 79 GLN A O 1
ATOM 591 N N . GLY A 1 80 ? -5.453 13.825 5.136 1.00 97.12 80 GLY A N 1
ATOM 592 C CA . GLY A 1 80 ? -6.232 13.928 3.902 1.00 97.12 80 GLY A CA 1
ATOM 593 C C . GLY A 1 80 ? -5.754 13.032 2.755 1.00 97.12 80 GLY A C 1
ATOM 594 O O . GLY A 1 80 ? -6.419 12.989 1.723 1.00 97.12 80 GLY A O 1
ATOM 595 N N . GLN A 1 81 ? -4.647 12.298 2.908 1.00 98.00 81 GLN A N 1
ATOM 596 C CA . GLN A 1 81 ? -4.160 11.362 1.891 1.00 98.00 81 GLN A CA 1
ATOM 597 C C . GLN A 1 81 ? -5.006 10.084 1.828 1.00 98.00 81 GLN A C 1
ATOM 599 O O . GLN A 1 81 ? -5.582 9.639 2.821 1.00 98.00 81 GLN A O 1
ATOM 604 N N . THR A 1 82 ? -5.055 9.469 0.647 1.00 97.25 82 THR A N 1
ATOM 605 C CA . THR A 1 82 ? -5.824 8.246 0.406 1.00 97.25 82 THR A CA 1
ATOM 606 C C . THR A 1 82 ? -5.056 7.003 0.842 1.00 97.25 82 THR A C 1
ATOM 608 O O . THR A 1 82 ? -3.940 6.761 0.379 1.00 97.25 82 THR A O 1
ATOM 611 N N . LEU A 1 83 ? -5.689 6.162 1.659 1.00 97.44 83 LEU A N 1
ATOM 612 C CA . LEU A 1 83 ? -5.266 4.780 1.873 1.00 97.44 83 LEU A CA 1
ATOM 613 C C . LEU A 1 83 ? -5.988 3.878 0.867 1.00 97.44 83 LEU A C 1
ATOM 615 O O . LEU A 1 83 ? -7.210 3.919 0.760 1.00 97.44 83 LEU A O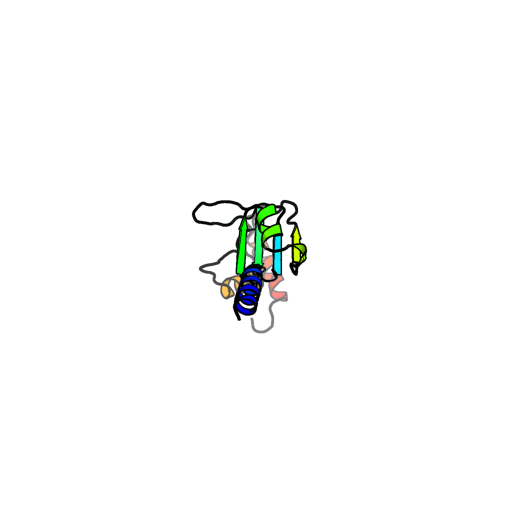 1
ATOM 619 N N . MET A 1 84 ? -5.243 3.043 0.150 1.00 96.19 84 MET A N 1
ATOM 620 C CA . MET A 1 84 ? -5.786 2.107 -0.838 1.00 96.19 84 MET A CA 1
ATOM 621 C C . MET A 1 84 ? -5.072 0.757 -0.753 1.00 96.19 84 MET A C 1
ATOM 623 O O . MET A 1 84 ? -4.014 0.641 -0.127 1.00 96.19 84 MET A O 1
ATOM 627 N N . SER A 1 85 ? -5.636 -0.267 -1.394 1.00 93.94 85 SER A N 1
ATOM 628 C CA . SER A 1 85 ? -4.949 -1.547 -1.567 1.00 93.94 85 SER A CA 1
ATOM 629 C C . SER A 1 85 ? -3.640 -1.367 -2.338 1.00 93.94 85 SER A C 1
ATOM 631 O O . SER A 1 85 ? -3.588 -0.613 -3.309 1.00 93.94 85 SER A O 1
ATOM 633 N N . GLY A 1 86 ? -2.604 -2.117 -1.959 1.00 94.62 86 GLY A N 1
ATOM 634 C CA . GLY A 1 86 ? -1.423 -2.257 -2.808 1.00 94.62 86 GLY A CA 1
ATOM 635 C C . GLY A 1 86 ? -1.794 -2.858 -4.166 1.00 94.62 86 GLY A C 1
ATOM 636 O O . GLY A 1 86 ? -2.740 -3.642 -4.265 1.00 94.62 86 GLY A O 1
ATOM 637 N N . PHE A 1 87 ? -1.053 -2.494 -5.212 1.00 94.38 87 PHE A N 1
ATOM 638 C CA . PHE A 1 87 ? -1.268 -3.066 -6.537 1.00 94.38 87 PHE A CA 1
ATOM 639 C C . PHE A 1 87 ? -0.943 -4.561 -6.544 1.00 94.38 87 PHE A C 1
ATOM 641 O O . PHE A 1 87 ? 0.088 -4.990 -6.023 1.00 94.38 87 PHE A O 1
ATOM 648 N N . VAL A 1 88 ? -1.828 -5.341 -7.163 1.00 94.31 88 VAL A N 1
ATOM 649 C CA . VAL A 1 88 ? -1.613 -6.760 -7.444 1.00 94.31 88 VAL A CA 1
ATOM 650 C C . VAL A 1 88 ? -1.328 -6.876 -8.932 1.00 94.31 88 VAL A C 1
ATOM 652 O O . VAL A 1 88 ? -2.211 -6.630 -9.747 1.00 94.31 88 VAL A O 1
ATOM 655 N N . GLU A 1 89 ? -0.087 -7.208 -9.271 1.00 94.44 89 GLU A N 1
ATOM 656 C CA . GLU A 1 89 ? 0.368 -7.386 -10.649 1.00 94.44 89 GLU A CA 1
ATOM 657 C C . GLU A 1 89 ? 0.162 -8.851 -11.071 1.00 94.44 89 GLU A C 1
ATOM 659 O O . GLU A 1 89 ? 0.876 -9.724 -10.564 1.00 94.44 89 GLU A O 1
ATOM 664 N N . PRO A 1 90 ? -0.822 -9.159 -11.940 1.00 95.25 90 PRO A N 1
ATOM 665 C CA . PRO A 1 90 ? -1.105 -10.534 -12.334 1.00 95.25 90 PRO A CA 1
ATOM 666 C C . PRO A 1 90 ? -0.079 -11.112 -13.316 1.00 95.25 90 PRO A C 1
ATOM 668 O O . PRO A 1 90 ? 0.055 -12.335 -13.375 1.00 95.25 90 PRO A O 1
ATOM 671 N N . HIS A 1 91 ? 0.620 -10.285 -14.101 1.00 96.38 91 HIS A N 1
ATOM 672 C CA . HIS A 1 91 ? 1.587 -10.769 -15.085 1.00 96.38 91 HIS A CA 1
ATOM 673 C C . HIS A 1 91 ? 2.625 -9.709 -15.466 1.00 96.38 91 HIS A C 1
ATOM 675 O O . HIS A 1 91 ? 2.356 -8.777 -16.221 1.00 96.38 91 HIS A O 1
ATOM 681 N N . VAL A 1 92 ? 3.872 -9.936 -15.051 1.00 93.50 92 VAL A N 1
ATOM 682 C CA . VAL A 1 92 ? 5.010 -9.074 -15.387 1.00 93.50 92 VAL A CA 1
ATOM 683 C C . VAL A 1 92 ? 6.234 -9.897 -15.786 1.00 93.50 92 VAL A C 1
ATOM 685 O O . VAL A 1 92 ? 6.502 -10.967 -15.244 1.00 93.50 92 VAL A O 1
ATOM 688 N N . HIS A 1 93 ? 7.033 -9.367 -16.712 1.00 94.25 93 HIS A N 1
ATOM 689 C CA . HIS A 1 93 ? 8.325 -9.938 -17.091 1.00 94.25 93 HIS A CA 1
ATOM 690 C C . HIS A 1 93 ? 9.477 -9.217 -16.384 1.00 94.25 93 HIS A C 1
ATOM 692 O O . HIS A 1 93 ? 10.258 -8.524 -17.029 1.00 94.25 93 HIS A O 1
ATOM 698 N N . ILE A 1 94 ? 9.609 -9.387 -15.064 1.00 91.62 94 ILE A N 1
ATOM 699 C CA . ILE A 1 94 ? 10.561 -8.614 -14.238 1.00 91.62 94 ILE A CA 1
ATOM 70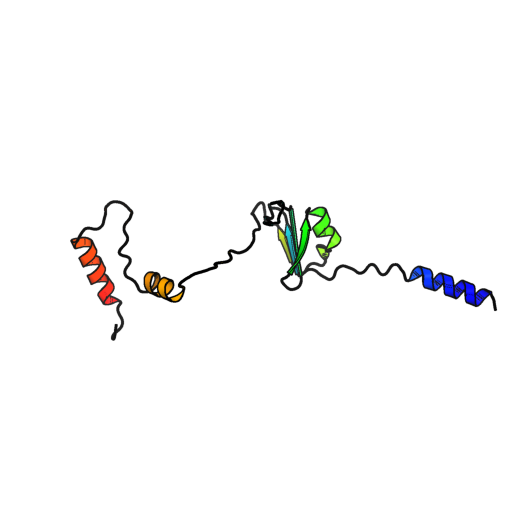0 C C . ILE A 1 94 ? 11.982 -8.645 -14.815 1.00 91.62 94 ILE A C 1
ATOM 702 O O . ILE A 1 94 ? 12.585 -7.594 -14.983 1.00 91.62 94 ILE A O 1
ATOM 706 N N . ILE A 1 95 ? 12.493 -9.822 -15.191 1.00 90.06 95 ILE A N 1
ATOM 707 C CA . ILE A 1 95 ? 13.862 -9.958 -15.719 1.00 90.06 95 ILE A CA 1
ATOM 708 C C . ILE A 1 95 ? 14.030 -9.193 -17.038 1.00 90.06 95 ILE A C 1
ATOM 710 O O . ILE A 1 95 ? 14.990 -8.444 -17.197 1.00 90.06 95 ILE A O 1
ATOM 714 N N . ILE A 1 96 ? 13.092 -9.349 -17.977 1.00 88.69 96 ILE A N 1
ATOM 715 C CA . ILE A 1 96 ? 13.162 -8.674 -19.282 1.00 88.69 96 ILE A CA 1
ATOM 716 C C . ILE A 1 96 ? 13.050 -7.158 -19.092 1.00 88.69 96 ILE A C 1
ATOM 718 O O . ILE A 1 96 ? 13.812 -6.408 -19.705 1.00 88.69 96 ILE A O 1
ATOM 722 N N . THR A 1 97 ? 12.157 -6.699 -18.214 1.00 86.81 97 THR A N 1
ATOM 723 C CA . THR A 1 97 ? 12.020 -5.278 -17.876 1.00 86.81 97 THR A CA 1
ATOM 724 C C . THR A 1 97 ? 13.304 -4.737 -17.249 1.00 86.81 97 THR A C 1
ATOM 726 O O . THR A 1 97 ? 13.841 -3.744 -17.728 1.00 86.81 97 THR A O 1
ATOM 729 N N . SER A 1 98 ? 13.869 -5.414 -16.246 1.00 85.44 98 SER A N 1
ATOM 730 C CA . SER A 1 98 ? 15.106 -4.975 -15.589 1.00 85.44 98 SER A CA 1
ATOM 731 C C . SER A 1 98 ? 16.292 -4.909 -16.553 1.00 85.44 98 SER A C 1
ATOM 733 O O . SER A 1 98 ? 17.052 -3.944 -16.514 1.00 85.44 98 SER A O 1
ATOM 735 N N . VAL A 1 99 ? 16.441 -5.890 -17.447 1.00 83.38 99 VAL A N 1
ATOM 736 C CA . VAL A 1 99 ? 17.515 -5.880 -18.453 1.00 83.38 99 VAL A CA 1
ATOM 737 C C . VAL A 1 99 ? 17.292 -4.764 -19.475 1.00 83.38 99 VAL A C 1
ATOM 739 O O . VAL A 1 99 ? 18.203 -3.984 -19.741 1.00 83.38 99 VAL A O 1
ATOM 742 N N . SER A 1 100 ? 16.088 -4.640 -20.030 1.00 79.81 100 SER A N 1
ATOM 743 C CA . SER A 1 100 ? 15.810 -3.635 -21.065 1.00 79.81 100 SER A CA 1
ATOM 744 C C . SER A 1 100 ? 15.857 -2.193 -20.549 1.00 79.81 100 SER A C 1
ATOM 746 O O . SER A 1 100 ? 16.315 -1.314 -21.276 1.00 79.81 100 SER A O 1
ATOM 748 N N . GLU A 1 101 ? 15.441 -1.931 -19.307 1.00 78.75 101 GLU A N 1
ATOM 749 C CA . GLU A 1 101 ? 15.479 -0.584 -18.723 1.00 78.75 101 GLU A CA 1
ATOM 750 C C . GLU A 1 101 ? 16.811 -0.236 -18.055 1.00 78.75 101 GLU A C 1
ATOM 752 O O . GLU A 1 101 ? 17.204 0.935 -18.071 1.00 78.75 101 GLU A O 1
ATOM 757 N N . GLY A 1 102 ? 17.470 -1.227 -17.446 1.00 73.81 102 GLY A N 1
ATOM 758 C CA . GLY A 1 102 ? 18.694 -1.044 -16.668 1.00 73.81 102 GLY A CA 1
ATOM 759 C C . GLY A 1 102 ? 19.981 -1.199 -17.478 1.00 73.81 102 GLY A C 1
ATOM 760 O O . GLY A 1 102 ? 20.955 -0.505 -17.197 1.00 73.81 102 GLY A O 1
ATOM 761 N N . LEU A 1 103 ? 19.989 -2.079 -18.484 1.00 71.75 103 LEU A N 1
ATOM 762 C CA . LEU A 1 103 ? 21.157 -2.358 -19.334 1.00 71.75 103 LEU A CA 1
ATOM 763 C C . LEU A 1 103 ? 20.939 -1.946 -20.796 1.00 71.75 103 LEU A C 1
ATOM 765 O O . LEU A 1 103 ? 21.900 -1.739 -21.536 1.00 71.75 103 LEU A O 1
ATOM 769 N N . GLY A 1 104 ? 19.684 -1.811 -21.228 1.00 72.62 104 GLY A N 1
ATOM 770 C CA . GLY A 1 104 ? 19.353 -1.376 -22.578 1.00 72.62 104 GLY A CA 1
ATOM 771 C C . GLY A 1 104 ? 19.668 0.102 -22.815 1.00 72.62 104 GLY A C 1
ATOM 772 O O . GLY A 1 104 ? 19.330 0.984 -22.024 1.00 72.62 104 GLY A O 1
ATOM 773 N N . LEU A 1 105 ? 20.264 0.399 -23.971 1.00 81.25 105 LEU A N 1
ATOM 774 C CA . LEU A 1 105 ? 20.347 1.765 -24.482 1.00 81.25 105 LEU A CA 1
ATOM 775 C C . LEU A 1 105 ? 18.929 2.252 -24.813 1.00 81.25 105 LEU A C 1
ATOM 777 O O . LEU A 1 105 ? 18.226 1.659 -25.632 1.00 81.25 105 LEU A O 1
ATOM 781 N N . LYS A 1 106 ? 18.489 3.340 -24.175 1.00 78.38 106 LYS A N 1
ATOM 782 C CA . LYS A 1 106 ? 17.146 3.890 -24.396 1.00 78.38 106 LYS A CA 1
ATOM 783 C C . LYS A 1 106 ? 17.065 4.570 -25.762 1.00 78.38 106 LYS A C 1
ATOM 785 O O . LYS A 1 106 ? 17.449 5.727 -25.918 1.00 78.38 106 LYS A O 1
ATOM 790 N N . PHE A 1 107 ? 16.500 3.849 -26.731 1.00 79.06 107 PHE A N 1
ATOM 791 C CA . PHE A 1 107 ? 16.259 4.337 -28.092 1.00 79.06 107 PHE A CA 1
ATOM 792 C C . PHE A 1 107 ? 14.919 5.062 -28.285 1.00 79.06 107 PHE A C 1
ATOM 794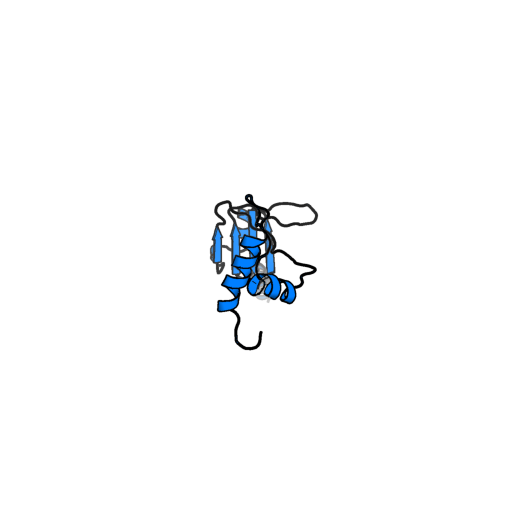 O O . PHE A 1 107 ? 14.460 5.270 -29.405 1.00 79.06 107 PHE A O 1
ATOM 801 N N . ARG A 1 108 ? 14.248 5.447 -27.201 1.00 70.44 108 ARG A N 1
ATOM 802 C CA . ARG A 1 108 ? 12.901 6.005 -27.282 1.00 70.44 108 ARG A CA 1
ATOM 803 C C . ARG A 1 108 ? 12.939 7.509 -27.055 1.00 70.44 108 ARG A C 1
ATOM 805 O O . ARG A 1 108 ? 13.243 7.951 -25.952 1.00 70.44 108 ARG A O 1
ATOM 812 N N . ASN A 1 109 ? 12.616 8.269 -28.097 1.00 64.62 109 ASN A N 1
ATOM 813 C CA . ASN A 1 109 ? 12.439 9.714 -28.031 1.00 64.62 109 ASN A CA 1
ATOM 814 C C . ASN A 1 109 ? 11.053 10.075 -28.581 1.00 64.62 109 ASN A C 1
ATOM 816 O O . ASN A 1 109 ? 10.898 10.364 -29.761 1.00 64.62 109 ASN A O 1
ATOM 820 N N . PHE A 1 110 ? 10.027 10.005 -27.728 1.00 62.56 110 PHE A N 1
ATOM 821 C CA . PHE A 1 110 ? 8.680 10.496 -28.061 1.00 62.56 110 PHE A CA 1
ATOM 822 C C . PHE A 1 110 ? 8.532 12.007 -27.826 1.00 62.56 110 PHE A C 1
ATOM 824 O O . PHE A 1 110 ? 7.423 12.533 -27.842 1.00 62.56 110 PHE A O 1
ATOM 831 N N . THR A 1 111 ? 9.641 12.704 -27.587 1.00 60.84 111 THR A N 1
ATOM 832 C CA . THR A 1 111 ? 9.691 14.144 -27.346 1.00 60.84 111 THR A CA 1
ATOM 833 C C . THR A 1 111 ? 10.446 14.828 -28.476 1.00 60.84 111 THR A C 1
ATOM 835 O O . THR A 1 111 ? 11.504 14.379 -28.902 1.00 60.84 111 THR A O 1
ATOM 838 N N . LEU A 1 112 ? 9.888 15.918 -28.997 1.00 70.81 112 LEU A N 1
ATOM 839 C CA . LEU A 1 112 ? 10.548 16.706 -30.033 1.00 70.81 112 LEU A CA 1
ATOM 840 C C . LEU A 1 112 ? 11.737 17.502 -29.450 1.00 70.81 112 LEU A C 1
ATOM 842 O O . LEU A 1 112 ? 11.626 17.990 -28.324 1.00 70.81 112 LEU A O 1
ATOM 846 N N . PRO A 1 113 ? 12.834 17.695 -30.213 1.00 76.12 113 PRO A N 1
ATOM 847 C CA . PRO A 1 113 ? 13.077 17.146 -31.548 1.00 76.12 113 PRO A CA 1
ATOM 848 C C . PRO A 1 113 ? 13.425 15.652 -31.493 1.00 76.12 113 PRO A C 1
ATOM 850 O O . PRO A 1 113 ? 14.135 15.201 -30.595 1.00 76.12 113 PRO A O 1
ATOM 853 N N . TYR A 1 114 ? 12.930 14.892 -32.473 1.00 78.69 114 TYR A N 1
ATOM 854 C CA . TYR A 1 114 ? 13.257 13.473 -32.600 1.00 78.69 114 TYR A CA 1
ATOM 855 C C . TYR A 1 114 ? 14.756 13.273 -32.818 1.00 78.69 114 TYR A C 1
ATOM 857 O O . TYR A 1 114 ? 15.442 14.119 -33.392 1.00 78.69 114 TYR A O 1
ATOM 865 N N . ASP A 1 115 ? 15.253 12.117 -32.389 1.00 84.19 115 ASP A N 1
ATOM 866 C CA . ASP A 1 115 ? 16.615 11.716 -32.709 1.00 84.19 115 ASP A CA 1
ATOM 867 C C . ASP A 1 115 ? 16.772 11.472 -34.212 1.00 84.19 115 ASP A C 1
ATOM 869 O O . ASP A 1 115 ? 15.927 10.832 -34.845 1.00 84.19 115 ASP A O 1
ATOM 873 N N . THR A 1 116 ? 17.880 11.947 -34.773 1.00 87.31 116 THR A N 1
ATOM 874 C CA . THR A 1 116 ? 18.286 11.624 -36.139 1.00 87.31 116 THR A CA 1
ATOM 875 C C . THR A 1 116 ? 19.172 10.383 -36.137 1.00 87.31 116 THR A C 1
ATOM 877 O O . THR A 1 116 ? 19.634 9.906 -35.098 1.00 87.31 116 THR A O 1
ATOM 880 N N . LYS A 1 117 ? 19.474 9.857 -37.325 1.00 87.75 117 LYS A N 1
ATOM 881 C CA . LYS A 1 117 ? 20.469 8.790 -37.485 1.00 87.75 117 LYS A CA 1
ATOM 882 C C . LYS A 1 117 ? 21.794 9.150 -36.800 1.00 87.75 117 LYS A C 1
ATOM 884 O O . LYS A 1 117 ? 22.400 8.311 -36.136 1.00 87.75 117 LYS A O 1
ATOM 889 N N . GLU A 1 118 ? 22.239 10.392 -36.946 1.00 89.81 118 GLU A N 1
ATOM 890 C CA . GLU A 1 118 ? 23.493 10.888 -36.385 1.00 89.81 118 GLU A CA 1
ATOM 891 C C . GLU A 1 118 ? 23.434 10.907 -34.860 1.00 89.81 118 GLU A C 1
ATOM 893 O O . GLU A 1 118 ? 24.364 10.417 -34.216 1.00 89.81 118 GLU A O 1
ATOM 898 N N . THR A 1 119 ? 22.342 11.404 -34.269 1.00 86.69 119 THR A N 1
ATOM 899 C CA . THR A 1 119 ? 22.212 11.432 -32.805 1.00 86.69 119 THR A CA 1
ATOM 900 C C . THR A 1 119 ? 22.130 10.019 -32.231 1.00 86.69 119 THR A C 1
ATOM 902 O O . THR A 1 119 ? 22.760 9.745 -31.207 1.00 86.69 119 THR A O 1
ATOM 905 N N . TRP A 1 120 ? 21.485 9.077 -32.929 1.00 87.94 120 TRP A N 1
ATOM 906 C CA . TRP A 1 120 ? 21.507 7.660 -32.561 1.00 87.94 120 TRP A CA 1
ATOM 907 C C . TRP A 1 120 ? 22.907 7.054 -32.583 1.00 87.94 120 TRP A C 1
ATOM 909 O O . TRP A 1 120 ? 23.308 6.383 -31.628 1.00 87.94 120 TRP A O 1
ATOM 919 N N . ILE A 1 121 ? 23.676 7.316 -33.641 1.00 89.88 121 ILE A N 1
ATOM 920 C CA . ILE A 1 121 ? 25.062 6.848 -33.752 1.00 89.88 121 ILE A CA 1
ATOM 921 C C . ILE A 1 121 ? 25.911 7.404 -32.608 1.00 89.88 121 ILE A C 1
ATOM 923 O O . ILE A 1 121 ? 26.694 6.661 -32.013 1.00 89.88 121 ILE A O 1
ATOM 927 N N . GLN A 1 122 ? 25.754 8.685 -32.269 1.00 88.62 122 GLN A N 1
ATOM 928 C CA . GLN A 1 122 ? 26.492 9.289 -31.159 1.00 88.62 122 GLN A CA 1
ATOM 929 C C . GLN A 1 122 ? 26.116 8.665 -29.812 1.00 88.62 122 GLN A C 1
ATOM 931 O O . GLN A 1 122 ? 27.007 8.358 -29.019 1.00 88.62 122 GLN A O 1
ATOM 936 N N . LYS A 1 123 ? 24.827 8.395 -29.574 1.00 87.31 123 LYS A N 1
ATOM 937 C CA . LYS A 1 123 ? 24.360 7.707 -28.360 1.00 87.31 123 LYS A CA 1
ATOM 938 C C . LYS A 1 123 ? 24.969 6.312 -28.219 1.00 87.31 123 LYS A C 1
ATOM 940 O O . LYS A 1 123 ? 25.484 5.983 -27.152 1.00 87.31 123 LYS A O 1
ATOM 945 N N . MET A 1 124 ? 24.986 5.524 -29.297 1.00 88.12 124 MET A N 1
ATOM 946 C CA . MET A 1 124 ? 25.630 4.205 -29.295 1.00 88.12 124 MET A CA 1
ATOM 947 C C . MET A 1 124 ? 27.130 4.311 -29.002 1.00 88.12 124 MET A C 1
ATOM 949 O O . MET A 1 124 ? 27.629 3.628 -28.112 1.00 88.12 124 MET A O 1
ATOM 953 N N . LYS A 1 125 ? 27.843 5.217 -29.688 1.00 90.19 125 LYS A N 1
ATOM 954 C CA . LYS A 1 125 ? 29.283 5.440 -29.469 1.00 90.19 125 LYS A CA 1
ATOM 955 C C . LYS A 1 125 ? 29.608 5.860 -28.036 1.00 90.19 125 LYS A C 1
ATOM 957 O O . LYS A 1 125 ? 30.616 5.421 -27.491 1.00 90.19 125 LYS A O 1
ATOM 962 N N . ALA A 1 126 ? 28.781 6.710 -27.434 1.00 88.12 126 ALA A N 1
ATOM 963 C CA . ALA A 1 126 ? 28.975 7.153 -26.059 1.00 88.12 126 ALA A CA 1
ATOM 964 C C . ALA A 1 126 ? 28.824 5.995 -25.061 1.00 88.12 126 ALA A C 1
ATOM 966 O O . ALA A 1 126 ? 29.636 5.879 -24.144 1.00 88.12 126 ALA A O 1
ATOM 967 N N . ALA A 1 127 ? 27.835 5.120 -25.262 1.00 86.12 127 ALA A N 1
ATOM 968 C CA . ALA A 1 127 ? 27.577 4.004 -24.357 1.00 86.12 127 ALA A CA 1
ATOM 969 C C . ALA A 1 127 ? 28.648 2.906 -24.410 1.00 86.12 127 ALA A C 1
ATOM 971 O O . ALA A 1 127 ? 28.872 2.258 -23.393 1.00 86.12 127 ALA A O 1
ATOM 972 N N . LEU A 1 128 ? 29.349 2.735 -25.542 1.00 85.38 128 LEU A N 1
ATOM 973 C CA . LEU A 1 128 ? 30.438 1.751 -25.680 1.00 85.38 128 LEU A CA 1
ATOM 974 C C . LEU A 1 128 ? 31.488 1.855 -24.565 1.00 85.38 128 LEU A C 1
ATOM 976 O O . LEU A 1 128 ? 32.049 0.845 -24.160 1.00 85.38 128 LEU A O 1
ATOM 980 N N . LYS A 1 129 ? 31.740 3.063 -24.045 1.00 85.25 129 LYS A N 1
ATOM 981 C CA . LYS A 1 129 ? 32.717 3.298 -22.967 1.00 85.25 129 LYS A CA 1
ATOM 982 C C . LYS A 1 129 ? 32.343 2.621 -21.646 1.00 85.25 129 LYS A C 1
ATOM 984 O O . LYS A 1 129 ? 33.213 2.431 -20.806 1.00 85.25 129 LYS A O 1
ATOM 989 N N . ASN A 1 130 ? 31.066 2.296 -21.468 1.00 81.81 130 ASN A N 1
ATOM 990 C CA . ASN A 1 130 ? 30.512 1.779 -20.222 1.00 81.81 130 ASN A CA 1
ATOM 991 C C . ASN A 1 130 ? 30.183 0.279 -20.301 1.00 81.81 130 ASN A C 1
ATOM 993 O O . ASN A 1 130 ? 29.622 -0.259 -19.351 1.00 81.81 130 ASN A O 1
ATOM 997 N N . ILE A 1 131 ? 30.499 -0.389 -21.418 1.00 76.81 131 ILE A N 1
ATOM 998 C CA . ILE A 1 131 ? 30.262 -1.827 -21.587 1.00 76.81 131 ILE A CA 1
ATOM 999 C C . ILE A 1 131 ? 31.437 -2.596 -20.955 1.00 76.81 131 ILE A C 1
ATOM 1001 O O . ILE A 1 131 ? 32.584 -2.359 -21.346 1.00 76.81 131 ILE A O 1
ATOM 1005 N N . PRO A 1 132 ? 31.194 -3.501 -19.987 1.00 76.25 132 PRO A N 1
ATOM 1006 C CA . PRO A 1 132 ? 32.238 -4.344 -19.408 1.00 76.25 132 PRO A CA 1
ATOM 1007 C C . PRO A 1 132 ? 32.904 -5.254 -20.451 1.00 76.25 132 PRO A C 1
ATOM 1009 O O . PRO A 1 132 ? 32.313 -5.617 -21.468 1.00 76.25 132 PRO A O 1
ATOM 1012 N N . ALA A 1 133 ? 34.143 -5.674 -20.188 1.00 75.88 133 ALA A N 1
ATOM 1013 C CA . ALA A 1 133 ? 34.814 -6.656 -21.034 1.00 75.88 133 ALA A CA 1
ATOM 1014 C C . ALA A 1 133 ? 34.057 -7.999 -20.996 1.00 75.88 133 ALA A C 1
ATOM 1016 O O . ALA A 1 133 ? 33.907 -8.585 -19.928 1.00 75.88 133 ALA A O 1
ATOM 1017 N N . GLY A 1 134 ? 33.606 -8.479 -22.160 1.00 68.88 134 GLY A N 1
ATOM 1018 C CA . GLY A 1 134 ? 32.849 -9.733 -22.301 1.00 68.88 134 GLY A CA 1
ATOM 1019 C C . GLY A 1 134 ? 31.418 -9.579 -22.828 1.00 68.88 134 GLY A C 1
ATOM 1020 O O . GLY A 1 134 ? 30.849 -10.584 -23.250 1.00 68.88 134 GLY A O 1
ATOM 1021 N N . GLY A 1 135 ? 30.898 -8.346 -22.901 1.00 56.03 135 GLY A N 1
ATOM 1022 C CA . GLY A 1 135 ? 29.514 -8.062 -23.303 1.00 56.03 135 GLY A CA 1
ATOM 1023 C C . GLY A 1 135 ? 28.578 -7.943 -22.111 1.00 56.03 135 GLY A C 1
ATOM 1024 O O . GLY A 1 135 ? 28.579 -8.865 -21.268 1.00 56.03 135 GLY A O 1
#

Secondary structure (DSSP, 8-state):
-HHHHHHHHHHHHTSTT---PPPPPSEEEEEEEEE---TT--EEEEEEEETTEEEEEE-HHHHHHHTTTTT-SEEEE-TTPPB-PPP--S---HHHHHHHHHTS------SSSPPPHHHHHHHHHHHGGGPPTT-